Protein AF-A0A257JI99-F1 (afdb_monomer)

Secondary structure (DSSP, 8-state):
-HHHHHHHHHHGGG--HHHHHHHHHHHHHHHHHHHHHHHHHHT-SS-TT--HHHHHHHHHHHHHH-S--HHHHHHHHHHHHHHHHH--THHHHHHHHH-PPTT----HHHHHHHHHHHHHHHHHHHHHHHHHHHHHHHT--

Mean predicted aligned error: 3.42 Å

pLDDT: mean 94.64, std 7.92, range [45.94, 98.62]

Nearest PDB structures (foldseek):
  4jq6-assembly1_B-2  TM=1.974E-01  e=7.358E+00  uncultured bacterium

Foldseek 3Di:
DVVLLVVLVVCVVVDDLVRLVVVLVVLLVVQLVVQLVVCQVVVHLGDPVDCSLLSSLLSLLDSVQPPDDPVSSVLLVVQLCCCCVVVPDPLVVLLVVQDDDVPRHRDSSSSNSNNRSSNVSSVVSVVVVVVVVVVVVVPPD

Sequence (141 aa):
TLWGWAAFVIARPFLDDLAWAWLIAASVLVGWWACTRTAQHMGTADPGAIVWDEVIAIWLVLWLVMPASLWGQLVAFGLFRFFDAAKPGPVGWADRLFKLRPGEAIGWRQGFGILFDDVVAALCTLGVIALWHRLSTWWSP

Solvent-accessible surface area (backbone atoms only — not comparable to full-atom values): 7544 Å² total; per-residue (Å²): 78,71,67,30,51,53,50,43,66,69,46,49,88,81,47,56,74,69,55,47,53,50,50,49,57,52,44,53,57,52,31,34,53,50,47,24,53,49,19,50,76,69,76,35,87,75,46,89,90,59,55,53,33,42,26,51,19,46,40,56,41,50,65,72,57,51,91,60,55,72,67,54,50,52,49,52,51,51,44,27,51,47,31,55,74,68,27,59,70,70,20,39,50,39,47,60,72,33,56,77,54,95,90,56,75,82,41,65,67,34,15,43,25,60,38,48,19,30,42,41,11,24,50,52,34,50,49,53,51,52,49,51,53,54,54,52,62,72,69,58,130

Radius of gyration: 16.12 Å; Cα contacts (8 Å, |Δi|>4): 148; chains: 1; bounding box: 51×20×46 Å

Structure (mmCIF, N/CA/C/O backbone):
data_AF-A0A257JI99-F1
#
_entry.id   AF-A0A257JI99-F1
#
loop_
_atom_site.group_PDB
_atom_site.id
_atom_site.type_symbol
_atom_site.label_atom_id
_atom_site.label_alt_id
_atom_site.label_comp_id
_atom_site.label_asym_id
_atom_site.label_entity_id
_atom_site.label_seq_id
_atom_site.pdbx_PDB_ins_code
_atom_site.Cartn_x
_atom_site.Cartn_y
_atom_site.Cartn_z
_atom_site.occupancy
_atom_site.B_iso_or_equiv
_atom_site.auth_seq_id
_atom_site.auth_comp_id
_atom_site.auth_asym_id
_atom_site.auth_atom_id
_atom_site.pdbx_PDB_model_num
ATOM 1 N N . THR A 1 1 ? -2.281 -8.530 -0.452 1.00 91.56 1 THR A N 1
ATOM 2 C CA . THR A 1 1 ? -1.225 -8.015 -1.356 1.00 91.56 1 THR A CA 1
ATOM 3 C C . THR A 1 1 ? -0.998 -8.856 -2.620 1.00 91.56 1 THR A C 1
ATOM 5 O O . THR A 1 1 ? -1.083 -8.291 -3.703 1.00 91.56 1 THR A O 1
ATOM 8 N N . LEU A 1 2 ? -0.701 -10.173 -2.563 1.00 96.62 2 LEU A N 1
ATOM 9 C CA . LEU A 1 2 ? -0.320 -10.972 -3.761 1.00 96.62 2 LEU A CA 1
ATOM 10 C C . LEU A 1 2 ? -1.349 -10.912 -4.904 1.00 96.62 2 LEU A C 1
ATOM 12 O O . LEU A 1 2 ? -0.985 -10.691 -6.057 1.00 96.62 2 LEU A O 1
ATOM 16 N N . TRP A 1 3 ? -2.635 -11.042 -4.572 1.00 96.06 3 TRP A N 1
ATOM 17 C CA . TRP A 1 3 ? -3.724 -10.877 -5.537 1.00 96.06 3 TRP A CA 1
ATOM 18 C C . TRP A 1 3 ? -3.761 -9.479 -6.163 1.00 96.06 3 TRP A C 1
ATOM 20 O O . TRP A 1 3 ? -4.010 -9.366 -7.358 1.00 96.06 3 TRP A O 1
ATOM 30 N N . GLY A 1 4 ? -3.455 -8.429 -5.394 1.00 97.56 4 GLY A N 1
ATOM 31 C CA . GLY A 1 4 ? -3.353 -7.058 -5.898 1.00 97.56 4 GLY A CA 1
ATOM 32 C C . GLY A 1 4 ? -2.237 -6.905 -6.933 1.00 97.56 4 GLY A C 1
ATOM 33 O O . GLY A 1 4 ? -2.478 -6.352 -8.003 1.00 97.56 4 GLY A O 1
ATOM 34 N N . TRP A 1 5 ? -1.055 -7.477 -6.670 1.00 98.38 5 TRP A N 1
ATOM 35 C CA . TRP A 1 5 ? 0.045 -7.519 -7.644 1.00 98.38 5 TRP A CA 1
ATOM 36 C C . TRP A 1 5 ? -0.362 -8.242 -8.936 1.00 98.38 5 TRP A C 1
ATOM 38 O O . TRP A 1 5 ? -0.203 -7.691 -10.025 1.00 98.38 5 TRP A O 1
ATOM 48 N N . ALA A 1 6 ? -0.947 -9.440 -8.824 1.00 98.19 6 ALA A N 1
ATOM 49 C CA . ALA A 1 6 ? -1.374 -10.216 -9.988 1.00 98.19 6 ALA A CA 1
ATOM 50 C C . ALA A 1 6 ? -2.446 -9.476 -10.807 1.00 98.19 6 ALA A C 1
ATOM 52 O O . ALA A 1 6 ? -2.331 -9.375 -12.028 1.00 98.19 6 ALA A O 1
ATOM 53 N N . ALA A 1 7 ? -3.450 -8.903 -10.135 1.00 98.00 7 ALA A N 1
ATOM 54 C CA . ALA A 1 7 ? -4.499 -8.111 -10.770 1.00 98.00 7 ALA A CA 1
ATOM 55 C C . ALA A 1 7 ? -3.928 -6.892 -11.507 1.00 98.00 7 ALA A C 1
ATOM 57 O O . ALA A 1 7 ? -4.333 -6.626 -12.636 1.00 98.00 7 ALA A O 1
ATOM 58 N N . PHE A 1 8 ? -2.950 -6.196 -10.916 1.00 98.25 8 PHE A N 1
ATOM 59 C CA . PHE A 1 8 ? -2.283 -5.069 -11.565 1.00 98.25 8 PHE A CA 1
ATOM 60 C C . PHE A 1 8 ? -1.570 -5.494 -12.850 1.00 98.25 8 PHE A C 1
ATOM 62 O O . PHE A 1 8 ? -1.783 -4.893 -13.900 1.00 98.25 8 PHE A O 1
ATOM 69 N N . VAL A 1 9 ? -0.753 -6.551 -12.788 1.00 97.69 9 VAL A N 1
ATOM 70 C CA . VAL A 1 9 ? 0.005 -7.048 -13.949 1.00 97.69 9 VAL A CA 1
ATOM 71 C C . VAL A 1 9 ? -0.930 -7.460 -15.087 1.00 97.69 9 VAL A C 1
ATOM 73 O O . VAL A 1 9 ? -0.652 -7.145 -16.243 1.00 97.69 9 VAL A O 1
ATOM 76 N N . ILE A 1 10 ? -2.048 -8.114 -14.760 1.00 97.94 10 ILE A N 1
ATOM 77 C CA . ILE A 1 10 ? -3.064 -8.521 -15.736 1.00 97.94 10 ILE A CA 1
ATOM 78 C C . ILE A 1 10 ? -3.781 -7.302 -16.329 1.00 97.94 10 ILE A C 1
ATOM 80 O O . ILE A 1 10 ? -3.976 -7.252 -17.538 1.00 97.94 10 ILE A O 1
ATOM 84 N N . ALA A 1 11 ? -4.168 -6.321 -15.510 1.00 97.69 11 ALA A N 1
ATOM 85 C CA . ALA A 1 11 ? -4.949 -5.165 -15.952 1.00 97.69 11 ALA A CA 1
ATOM 86 C C . ALA A 1 11 ? -4.117 -4.102 -16.690 1.00 97.69 11 ALA A C 1
ATOM 88 O O . ALA A 1 11 ? -4.646 -3.399 -17.550 1.00 97.69 11 ALA A O 1
ATOM 89 N N . ARG A 1 12 ? -2.815 -3.983 -16.386 1.00 96.56 12 ARG A N 1
ATOM 90 C CA . ARG A 1 12 ? -1.931 -2.920 -16.894 1.00 96.56 12 ARG A CA 1
ATOM 91 C C . ARG A 1 12 ? -1.970 -2.722 -18.413 1.00 96.56 12 ARG A C 1
ATOM 93 O O . ARG A 1 12 ? -2.054 -1.569 -18.815 1.00 96.56 12 ARG A O 1
ATOM 100 N N . PRO A 1 13 ? -1.906 -3.761 -19.268 1.00 96.62 13 PRO A N 1
ATOM 101 C CA . PRO A 1 13 ? -1.935 -3.562 -20.718 1.00 96.62 13 PRO A CA 1
ATOM 102 C C . PRO A 1 13 ? -3.282 -3.052 -21.261 1.00 96.62 13 PRO A C 1
ATOM 104 O O . PRO A 1 13 ? -3.337 -2.658 -22.422 1.00 96.62 13 PRO A O 1
ATOM 107 N N . PHE A 1 14 ? -4.352 -3.060 -20.459 1.00 97.75 14 PHE A N 1
ATOM 108 C CA . PHE A 1 14 ? -5.700 -2.660 -20.879 1.00 97.75 14 PHE A CA 1
ATOM 109 C C . PHE A 1 14 ? -6.098 -1.246 -20.437 1.00 97.75 14 PHE A C 1
ATOM 111 O O . PHE A 1 14 ? -7.129 -0.747 -20.882 1.00 97.75 14 PHE A O 1
ATOM 118 N N . LEU A 1 15 ? -5.322 -0.616 -19.555 1.00 97.12 15 LEU A N 1
ATOM 119 C CA . LEU A 1 15 ? -5.629 0.685 -18.965 1.00 97.12 15 LEU A CA 1
ATOM 120 C C . LEU A 1 15 ? -4.479 1.655 -19.231 1.00 97.12 15 LEU A C 1
ATOM 122 O O . LEU A 1 15 ? -3.316 1.318 -19.008 1.00 97.12 15 LEU A O 1
ATOM 126 N N . ASP A 1 16 ? -4.814 2.861 -19.678 1.00 97.00 16 ASP A N 1
ATOM 127 C CA . ASP A 1 16 ? -3.858 3.962 -19.748 1.00 97.00 16 ASP A CA 1
ATOM 128 C C . ASP A 1 16 ? -3.636 4.597 -18.364 1.00 97.00 16 ASP A C 1
ATOM 130 O O . ASP A 1 16 ? -4.277 4.241 -17.369 1.00 97.00 16 ASP A O 1
ATOM 134 N N . ASP A 1 17 ? -2.699 5.542 -18.286 1.00 96.69 17 ASP A N 1
ATOM 135 C CA . ASP A 1 17 ? -2.330 6.175 -17.018 1.00 96.69 17 ASP A CA 1
ATOM 136 C C . ASP A 1 17 ? -3.493 6.947 -16.381 1.00 96.69 17 ASP A C 1
ATOM 138 O O . ASP A 1 17 ? -3.627 6.964 -15.156 1.00 96.69 17 ASP A O 1
ATOM 142 N N . LEU A 1 18 ? -4.361 7.561 -17.192 1.00 97.94 18 LEU A N 1
ATOM 143 C CA . LEU A 1 18 ? -5.521 8.294 -16.690 1.00 97.94 18 LEU A CA 1
ATOM 144 C C . LEU A 1 18 ? -6.561 7.337 -16.095 1.00 97.94 18 LEU A C 1
ATOM 146 O O . LEU A 1 18 ? -7.107 7.607 -15.024 1.00 97.94 18 LEU A O 1
ATOM 150 N N . ALA A 1 19 ? -6.817 6.210 -16.758 1.00 98.19 19 ALA A N 1
ATOM 151 C CA . ALA A 1 19 ? -7.705 5.174 -16.257 1.00 98.19 19 ALA A CA 1
ATOM 152 C C . ALA A 1 19 ? -7.161 4.541 -14.970 1.00 98.19 19 ALA A C 1
ATOM 154 O O . ALA A 1 19 ? -7.933 4.329 -14.035 1.00 98.19 19 ALA A O 1
ATOM 155 N N . TRP A 1 20 ? -5.848 4.308 -14.869 1.00 98.06 20 TRP A N 1
ATOM 156 C CA . TRP A 1 20 ? -5.208 3.866 -13.625 1.00 98.06 20 TRP A CA 1
ATOM 157 C C . TRP A 1 20 ? -5.364 4.876 -12.490 1.00 98.06 20 TRP A C 1
ATOM 159 O O . TRP A 1 20 ? -5.739 4.489 -11.381 1.00 98.06 20 TRP A O 1
ATOM 169 N N . ALA A 1 21 ? -5.140 6.164 -12.760 1.00 98.00 21 ALA A N 1
ATOM 170 C CA . ALA A 1 21 ? -5.314 7.221 -11.767 1.00 98.00 21 ALA A CA 1
ATOM 171 C C . ALA A 1 21 ? -6.757 7.259 -11.235 1.00 98.00 21 ALA A C 1
ATOM 173 O O . ALA A 1 21 ? -6.971 7.280 -10.020 1.00 98.00 21 ALA A O 1
ATOM 174 N N . TRP A 1 22 ? -7.750 7.195 -12.129 1.00 98.38 22 TRP A N 1
ATOM 175 C CA . TRP A 1 22 ? -9.161 7.131 -11.741 1.00 98.38 22 TRP A CA 1
ATOM 176 C C . TRP A 1 22 ? -9.509 5.854 -10.988 1.00 98.38 22 TRP A C 1
ATOM 178 O O . TRP A 1 22 ? -10.219 5.921 -9.985 1.00 98.38 22 TRP A O 1
ATOM 188 N N . LEU A 1 23 ? -9.001 4.706 -11.435 1.00 98.25 23 LEU A N 1
ATOM 189 C CA . LEU A 1 23 ? -9.231 3.423 -10.783 1.00 98.25 23 LEU A CA 1
ATOM 190 C C . LEU A 1 23 ? -8.699 3.433 -9.349 1.00 98.25 23 LEU A C 1
ATOM 192 O O . LEU A 1 23 ? -9.426 3.047 -8.435 1.00 98.25 23 LEU A O 1
ATOM 196 N N . ILE A 1 24 ? -7.471 3.908 -9.130 1.00 97.94 24 ILE A N 1
ATOM 197 C CA . ILE A 1 24 ? -6.871 4.010 -7.793 1.00 97.94 24 ILE A CA 1
ATOM 198 C C . ILE A 1 24 ? -7.658 5.009 -6.935 1.00 97.94 24 ILE A C 1
ATOM 200 O O . ILE A 1 24 ? -8.048 4.670 -5.818 1.00 97.94 24 ILE A O 1
ATOM 204 N N . ALA A 1 25 ? -7.964 6.203 -7.455 1.00 97.81 25 ALA A N 1
ATOM 205 C CA . ALA A 1 25 ? -8.715 7.222 -6.719 1.00 97.81 25 ALA A CA 1
ATOM 206 C C . ALA A 1 25 ? -10.115 6.733 -6.302 1.00 97.81 25 ALA A C 1
ATOM 208 O O . ALA A 1 25 ? -10.514 6.888 -5.147 1.00 97.81 25 ALA A O 1
ATOM 209 N N . ALA A 1 26 ? -10.846 6.085 -7.213 1.00 98.19 26 ALA A N 1
ATOM 210 C CA . ALA A 1 26 ? -12.138 5.478 -6.908 1.00 98.19 26 ALA A CA 1
ATOM 211 C C . ALA A 1 26 ? -11.996 4.319 -5.909 1.00 98.19 26 ALA A C 1
ATOM 213 O O . ALA A 1 26 ? -12.802 4.197 -4.984 1.00 98.19 26 ALA A O 1
ATOM 214 N N . SER A 1 27 ? -10.946 3.504 -6.048 1.00 97.56 27 SER A N 1
ATOM 215 C CA . SER A 1 27 ? -10.677 2.385 -5.143 1.00 97.56 27 SER A CA 1
ATOM 216 C C . SER A 1 27 ? -10.401 2.850 -3.718 1.00 97.56 27 SER A C 1
ATOM 218 O O . SER A 1 27 ? -10.838 2.163 -2.804 1.00 97.56 27 SER A O 1
ATOM 220 N N . VAL A 1 28 ? -9.775 4.013 -3.502 1.00 97.62 28 VAL A N 1
ATOM 221 C CA . VAL A 1 28 ? -9.613 4.611 -2.160 1.00 97.62 28 VAL A CA 1
ATOM 222 C C . VAL A 1 28 ? -10.967 4.906 -1.514 1.00 97.62 28 VAL A C 1
ATOM 224 O O . VAL A 1 28 ? -11.177 4.562 -0.354 1.00 97.62 28 VAL A O 1
ATOM 227 N N . LEU A 1 29 ? -11.913 5.491 -2.255 1.00 97.50 29 LEU A N 1
ATOM 228 C CA . LEU A 1 29 ? -13.249 5.796 -1.726 1.00 97.50 29 LEU A CA 1
ATOM 229 C C . LEU A 1 29 ? -14.030 4.520 -1.389 1.00 97.50 29 LEU A C 1
ATOM 231 O O . LEU A 1 29 ? -14.611 4.407 -0.307 1.00 97.50 29 LEU A O 1
ATOM 235 N N . VAL A 1 30 ? -14.010 3.543 -2.301 1.00 97.69 30 VAL A N 1
ATOM 236 C CA . VAL A 1 30 ? -14.652 2.234 -2.101 1.00 97.69 30 VAL A CA 1
ATOM 237 C C . VAL A 1 30 ? -14.003 1.485 -0.944 1.00 97.69 30 VAL A C 1
ATOM 239 O O . VAL A 1 30 ? -14.704 0.929 -0.104 1.00 97.69 30 VAL A O 1
ATOM 242 N N . GLY A 1 31 ? -12.676 1.513 -0.868 1.00 96.69 31 GLY A N 1
ATOM 243 C CA . GLY A 1 31 ? -11.895 0.888 0.186 1.00 96.69 31 GLY A CA 1
ATOM 244 C C . GLY A 1 31 ? -12.200 1.467 1.546 1.00 96.69 31 GLY A C 1
ATOM 245 O O . GLY A 1 31 ? -12.481 0.726 2.480 1.00 96.69 31 GLY A O 1
ATOM 246 N N . TRP A 1 32 ? -12.241 2.793 1.649 1.00 97.69 32 TRP A N 1
ATOM 247 C CA . TRP A 1 32 ? -12.558 3.457 2.902 1.00 97.69 32 TRP A CA 1
ATOM 248 C C . TRP A 1 32 ? -13.938 3.045 3.418 1.00 97.69 32 TRP A C 1
ATOM 250 O O . TRP A 1 32 ? -14.089 2.677 4.588 1.00 97.69 32 TRP A O 1
ATOM 260 N N . TRP A 1 33 ? -14.939 3.030 2.537 1.00 97.94 33 TRP A N 1
ATOM 261 C CA . TRP A 1 33 ? -16.264 2.517 2.866 1.00 97.94 33 TRP A CA 1
ATOM 262 C C . TRP A 1 33 ? -16.224 1.036 3.276 1.00 97.94 33 TRP A C 1
ATOM 264 O O . TRP A 1 33 ? -16.727 0.685 4.346 1.00 97.94 33 TRP A O 1
ATOM 274 N N . ALA A 1 34 ? -15.603 0.174 2.471 1.00 96.81 34 ALA A N 1
ATOM 275 C CA . ALA A 1 34 ? -15.591 -1.269 2.684 1.00 96.81 34 ALA A CA 1
ATOM 276 C C . ALA A 1 34 ? -14.858 -1.658 3.978 1.00 96.81 34 ALA A C 1
ATOM 278 O O . ALA A 1 34 ? -15.400 -2.433 4.772 1.00 96.81 34 ALA A O 1
ATOM 279 N N . CYS A 1 35 ? -13.683 -1.079 4.243 1.00 96.31 35 CYS A N 1
ATOM 280 C CA . CYS A 1 35 ? -12.918 -1.296 5.472 1.00 96.31 35 CYS A CA 1
ATOM 281 C C . CYS A 1 35 ? -13.699 -0.807 6.694 1.00 96.31 35 CYS A C 1
ATOM 283 O O . CYS A 1 35 ? -13.828 -1.547 7.668 1.00 96.31 35 CYS A O 1
ATOM 285 N N . THR A 1 36 ? -14.334 0.372 6.619 1.00 96.75 36 THR A N 1
ATOM 286 C CA . THR A 1 36 ? -15.175 0.886 7.718 1.00 96.75 36 THR A CA 1
ATOM 287 C C . THR A 1 36 ? -16.325 -0.070 8.040 1.00 96.75 36 THR A C 1
ATOM 289 O O . THR A 1 36 ? -16.542 -0.416 9.201 1.00 96.75 36 THR A O 1
ATOM 292 N N . ARG A 1 37 ? -17.076 -0.516 7.025 1.00 97.62 37 ARG A N 1
ATOM 293 C CA . ARG A 1 37 ? -18.245 -1.390 7.225 1.00 97.62 37 ARG A CA 1
ATOM 294 C C . ARG A 1 37 ? -17.843 -2.780 7.703 1.00 97.62 37 ARG A C 1
ATOM 296 O O . ARG A 1 37 ? -18.504 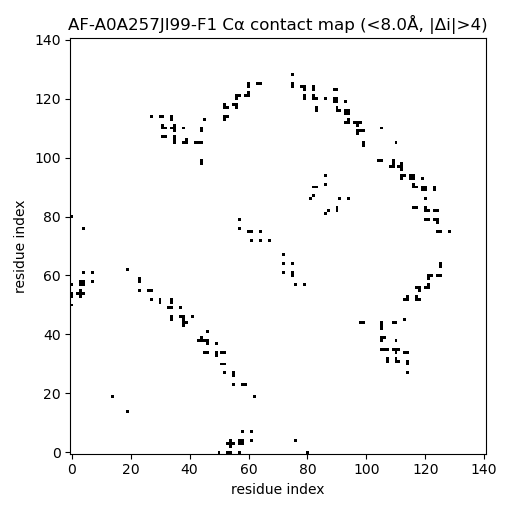-3.327 8.582 1.00 97.62 37 ARG A O 1
ATOM 303 N N . THR A 1 38 ? -16.749 -3.321 7.178 1.00 96.69 38 THR A N 1
ATOM 304 C CA . THR A 1 38 ? -16.220 -4.620 7.608 1.00 96.69 38 THR A CA 1
ATOM 305 C C . THR A 1 38 ? -15.755 -4.561 9.061 1.00 96.69 38 THR A C 1
ATOM 307 O O . THR A 1 38 ? -16.169 -5.399 9.859 1.00 96.69 38 THR A O 1
ATOM 310 N N . ALA A 1 39 ? -15.003 -3.524 9.444 1.00 95.81 39 ALA A N 1
ATOM 311 C CA . ALA A 1 39 ? -14.578 -3.299 10.826 1.00 95.81 39 ALA A CA 1
ATOM 312 C C . ALA A 1 39 ? -15.778 -3.185 11.783 1.00 95.81 39 ALA A C 1
ATOM 314 O O . ALA A 1 39 ? -15.813 -3.841 12.823 1.00 95.81 39 ALA A O 1
ATOM 315 N N . GLN A 1 40 ? -16.813 -2.430 11.397 1.00 96.25 40 GLN A N 1
ATOM 316 C CA . GLN A 1 40 ? -18.053 -2.307 12.173 1.00 96.25 40 GLN A CA 1
ATOM 317 C C . GLN A 1 40 ? -18.783 -3.642 12.352 1.00 96.25 40 GLN A C 1
ATOM 319 O O . GLN A 1 40 ? -19.205 -3.959 13.460 1.00 96.25 40 GLN A O 1
ATOM 324 N N . HIS A 1 41 ? -18.939 -4.424 11.281 1.00 96.50 41 HIS A N 1
ATOM 325 C CA . HIS A 1 41 ? -19.649 -5.705 11.339 1.00 96.50 41 HIS A CA 1
ATOM 326 C C . HIS A 1 41 ? -18.875 -6.779 12.107 1.00 96.50 41 HIS A C 1
ATOM 328 O O . HIS A 1 41 ? -19.485 -7.621 12.760 1.00 96.50 41 HIS A O 1
ATOM 334 N N . MET A 1 42 ? -17.545 -6.756 12.033 1.00 95.38 42 MET A N 1
ATOM 335 C CA . MET A 1 42 ? -16.690 -7.726 12.716 1.00 95.38 42 MET A CA 1
ATOM 336 C C . MET A 1 42 ? -16.335 -7.315 14.149 1.00 95.38 42 MET A C 1
ATOM 338 O O . MET A 1 42 ? -15.765 -8.119 14.882 1.00 95.38 42 MET A O 1
ATOM 342 N N . GLY A 1 43 ? -16.638 -6.078 14.556 1.00 93.12 43 GLY A N 1
ATOM 343 C CA . GLY A 1 43 ? -16.302 -5.569 15.887 1.00 93.12 43 GLY A CA 1
ATOM 344 C C . GLY A 1 43 ? -14.795 -5.501 16.156 1.00 93.12 43 GLY A C 1
ATOM 345 O O . GLY A 1 43 ? -14.383 -5.477 17.313 1.00 93.12 43 GLY A O 1
ATOM 346 N N . THR A 1 44 ? -13.973 -5.479 15.105 1.00 91.75 44 THR A N 1
ATOM 347 C CA . THR A 1 44 ? -12.513 -5.377 15.191 1.00 91.75 44 THR A CA 1
ATOM 348 C C . THR A 1 44 ? -12.034 -4.154 14.425 1.00 91.75 44 THR A C 1
ATOM 350 O O . THR A 1 44 ? -12.548 -3.841 13.353 1.00 91.75 44 THR A O 1
ATOM 353 N N . ALA A 1 45 ? -11.066 -3.441 14.997 1.00 86.75 45 ALA A N 1
ATOM 354 C CA . ALA A 1 45 ? -10.604 -2.156 14.484 1.00 86.75 45 ALA A CA 1
ATOM 355 C C . ALA A 1 45 ? -9.852 -2.260 13.149 1.00 86.75 45 ALA A C 1
ATOM 357 O O . ALA A 1 45 ? -9.775 -1.256 12.449 1.00 86.75 45 ALA A O 1
ATOM 358 N N . ASP A 1 46 ? -9.309 -3.439 12.840 1.00 87.62 46 ASP A N 1
ATOM 359 C CA . ASP A 1 46 ? -8.555 -3.751 11.626 1.00 87.62 46 ASP A CA 1
ATOM 360 C C . ASP A 1 46 ? -8.728 -5.251 11.283 1.00 87.62 46 ASP A C 1
ATOM 362 O O . ASP A 1 46 ? -8.024 -6.117 11.819 1.00 87.62 4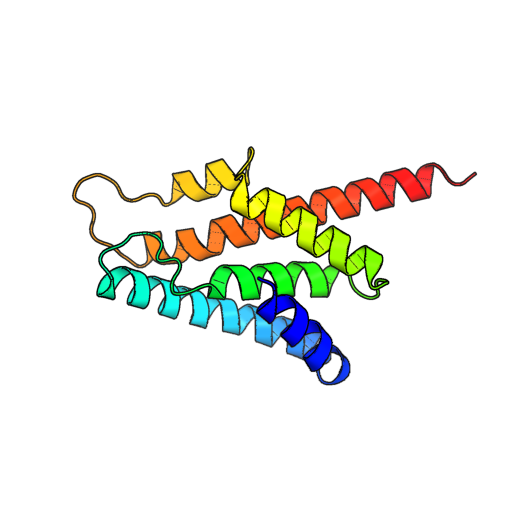6 ASP A O 1
ATOM 366 N N . PRO A 1 47 ? -9.789 -5.614 10.539 1.00 90.38 47 PRO A N 1
ATOM 367 C CA . PRO A 1 47 ? -10.077 -7.002 10.201 1.00 90.38 47 PRO A CA 1
ATOM 368 C C . PRO A 1 47 ? -9.222 -7.501 9.035 1.00 90.38 47 PRO A C 1
ATOM 370 O O . PRO A 1 47 ? -9.483 -7.146 7.893 1.00 90.38 47 PRO A O 1
ATOM 373 N N . GLY A 1 48 ? -8.373 -8.505 9.268 1.00 89.75 48 GLY A N 1
ATOM 374 C CA . GLY A 1 48 ? -7.633 -9.185 8.188 1.00 89.75 48 GLY A CA 1
ATOM 375 C C . GLY A 1 48 ? -8.490 -9.955 7.161 1.00 89.75 48 GLY A C 1
ATOM 376 O O . GLY A 1 48 ? -7.950 -10.606 6.272 1.00 89.75 48 GLY A O 1
ATOM 377 N N . ALA A 1 49 ? -9.825 -9.927 7.278 1.00 92.19 49 ALA A N 1
ATOM 378 C CA . ALA A 1 49 ? -10.748 -10.478 6.281 1.00 92.19 49 ALA A CA 1
ATOM 379 C C . ALA A 1 49 ? -10.962 -9.540 5.076 1.00 92.19 49 ALA A C 1
ATOM 381 O O . ALA A 1 49 ? -11.457 -9.985 4.039 1.00 92.19 49 ALA A O 1
ATOM 382 N N . ILE A 1 50 ? -10.603 -8.260 5.203 1.00 92.44 50 ILE A N 1
ATOM 383 C CA . ILE A 1 50 ? -10.577 -7.287 4.112 1.00 92.44 50 ILE A CA 1
ATOM 384 C C . ILE A 1 50 ? -9.141 -6.795 3.946 1.00 92.44 50 ILE A C 1
ATOM 386 O O . ILE A 1 50 ? -8.496 -6.451 4.920 1.00 92.44 50 ILE A O 1
ATOM 390 N N . VAL A 1 51 ? -8.647 -6.813 2.711 1.00 95.56 51 VAL A N 1
ATOM 391 C CA . VAL A 1 51 ? -7.254 -6.461 2.362 1.00 95.56 51 VAL A CA 1
ATOM 392 C C . VAL A 1 51 ? -7.224 -5.466 1.201 1.00 95.56 51 VAL A C 1
ATOM 394 O O . VAL A 1 51 ? -6.417 -5.562 0.275 1.00 95.56 51 VAL A O 1
ATOM 397 N N . TRP A 1 52 ? -8.237 -4.602 1.144 1.00 96.88 52 TRP A N 1
ATOM 398 C CA . TRP A 1 52 ? -8.444 -3.694 0.019 1.00 96.88 52 TRP A CA 1
ATOM 399 C C . TRP A 1 52 ? -7.484 -2.496 0.056 1.00 96.88 52 TRP A C 1
ATOM 401 O O . TRP A 1 52 ? -6.994 -2.068 -0.986 1.00 96.88 52 TRP A O 1
ATOM 411 N N . ASP A 1 53 ? -7.182 -2.007 1.253 1.00 96.06 53 ASP A N 1
ATOM 412 C CA . ASP A 1 53 ? -6.027 -1.167 1.587 1.00 96.06 53 ASP A CA 1
ATOM 413 C C . ASP A 1 53 ? -4.722 -1.691 0.966 1.00 96.06 53 ASP A C 1
ATOM 415 O O . ASP A 1 53 ? -4.118 -0.980 0.153 1.00 96.06 53 ASP A O 1
ATOM 419 N N . GLU A 1 54 ? -4.378 -2.965 1.192 1.00 97.81 54 GLU A N 1
ATOM 420 C CA . GLU A 1 54 ? -3.149 -3.561 0.652 1.00 97.81 54 GLU A CA 1
ATOM 421 C C . GLU A 1 54 ? -3.157 -3.594 -0.885 1.00 97.81 54 GLU A C 1
ATOM 423 O O . GLU A 1 54 ? -2.112 -3.489 -1.537 1.00 97.81 54 GLU A O 1
ATOM 428 N N . VAL A 1 55 ? -4.336 -3.789 -1.492 1.00 98.19 55 VAL A N 1
ATOM 429 C CA . VAL A 1 55 ? -4.518 -3.815 -2.953 1.00 98.19 55 VAL A CA 1
ATOM 430 C C . VAL A 1 55 ? -4.309 -2.426 -3.553 1.00 98.19 55 VAL A C 1
ATOM 432 O O . VAL A 1 55 ? -3.560 -2.296 -4.522 1.00 98.19 55 VAL A O 1
ATOM 435 N N . ILE A 1 56 ? -4.914 -1.386 -2.975 1.00 98.12 56 ILE A N 1
ATOM 436 C CA . ILE A 1 56 ? -4.721 -0.001 -3.427 1.00 98.12 56 ILE A CA 1
ATOM 437 C C . ILE A 1 56 ? -3.247 0.388 -3.294 1.00 98.12 56 ILE A C 1
ATOM 439 O O . ILE A 1 56 ? -2.667 0.956 -4.223 1.00 98.12 56 ILE A O 1
ATOM 443 N N . ALA A 1 57 ? -2.637 0.080 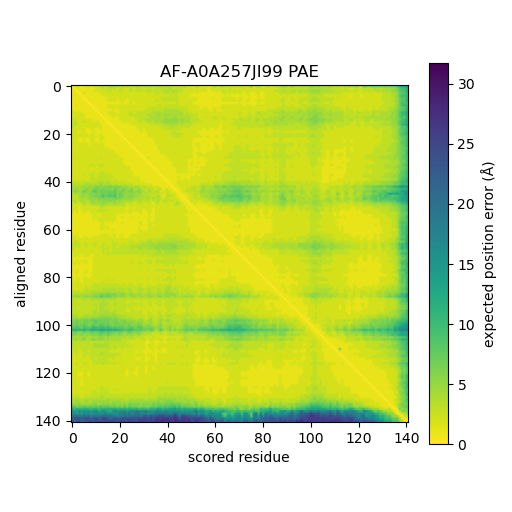-2.149 1.00 98.31 57 ALA A N 1
ATOM 444 C CA . ALA A 1 57 ? -1.266 0.455 -1.851 1.00 98.31 57 ALA A CA 1
ATOM 445 C C . ALA A 1 57 ? -0.274 -0.210 -2.816 1.00 98.31 57 ALA A C 1
ATOM 447 O O . ALA A 1 57 ? 0.565 0.479 -3.405 1.00 98.31 57 ALA A O 1
ATOM 448 N N . ILE A 1 58 ? -0.406 -1.518 -3.078 1.00 98.56 58 ILE A N 1
ATOM 449 C CA . ILE A 1 58 ? 0.470 -2.188 -4.050 1.00 98.56 58 ILE A CA 1
ATOM 450 C C . ILE A 1 58 ? 0.214 -1.718 -5.489 1.00 98.56 58 ILE A C 1
ATOM 452 O O . ILE A 1 58 ? 1.165 -1.622 -6.265 1.00 98.56 58 ILE A O 1
ATOM 456 N N . TRP A 1 59 ? -1.025 -1.371 -5.857 1.00 98.62 59 TRP A N 1
ATOM 457 C CA . TRP A 1 59 ? -1.313 -0.759 -7.161 1.00 98.62 59 TRP A CA 1
ATOM 458 C C . TRP A 1 59 ? -0.616 0.587 -7.318 1.00 98.62 59 TRP A C 1
ATOM 460 O O . TRP A 1 59 ? -0.003 0.824 -8.354 1.00 98.62 59 TRP A O 1
ATOM 470 N N . LEU A 1 60 ? -0.638 1.433 -6.285 1.00 98.56 60 LEU A N 1
ATOM 471 C CA . LEU A 1 60 ? 0.070 2.712 -6.287 1.00 98.56 60 LEU A CA 1
ATOM 472 C C . LEU A 1 60 ? 1.586 2.522 -6.454 1.00 98.56 60 LEU A C 1
ATOM 474 O O . LEU A 1 60 ? 2.204 3.215 -7.264 1.00 98.56 60 LEU A O 1
ATOM 478 N N . VAL A 1 61 ? 2.182 1.561 -5.737 1.00 98.62 61 VAL A N 1
ATOM 479 C CA . VAL A 1 61 ? 3.613 1.236 -5.872 1.00 98.62 61 VAL A CA 1
ATOM 480 C C . VAL A 1 61 ? 3.937 0.789 -7.298 1.00 98.62 61 VAL A C 1
ATOM 482 O O . VAL A 1 61 ? 4.852 1.325 -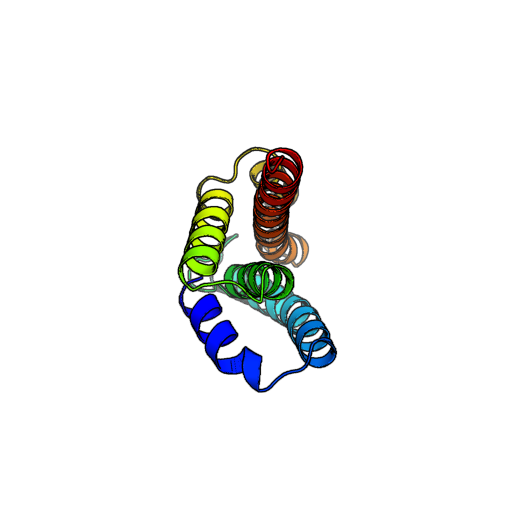7.920 1.00 98.62 61 VAL A O 1
ATOM 485 N N . LEU A 1 62 ? 3.194 -0.179 -7.838 1.00 98.50 62 LEU A N 1
ATOM 486 C CA . LEU A 1 62 ? 3.470 -0.732 -9.166 1.00 98.50 62 LEU A CA 1
ATOM 487 C C . LEU A 1 62 ? 3.192 0.274 -10.285 1.00 98.50 62 LEU A C 1
ATOM 489 O O . LEU A 1 62 ? 3.939 0.300 -11.261 1.00 98.50 62 LEU A O 1
ATOM 493 N N . TRP A 1 63 ? 2.173 1.123 -10.145 1.00 98.19 63 TRP A N 1
ATOM 494 C CA . TRP A 1 63 ? 1.866 2.168 -11.121 1.00 98.19 63 TRP A CA 1
ATOM 495 C C . TRP A 1 63 ? 3.041 3.129 -11.314 1.00 98.19 63 TRP A C 1
ATOM 497 O O . TRP A 1 63 ? 3.383 3.446 -12.449 1.00 98.19 63 TRP A O 1
ATOM 507 N N . LEU A 1 64 ? 3.721 3.503 -10.228 1.00 97.50 64 LEU A N 1
ATOM 508 C CA . LEU A 1 64 ? 4.853 4.435 -10.267 1.00 97.50 64 LEU A CA 1
ATOM 509 C C . LEU A 1 64 ? 6.210 3.769 -10.544 1.00 97.50 64 LEU A C 1
ATOM 511 O O . LEU A 1 64 ? 7.140 4.438 -10.989 1.00 97.50 64 LEU A O 1
ATOM 515 N N . VAL A 1 65 ? 6.350 2.470 -10.272 1.00 96.88 65 VAL A N 1
ATOM 516 C CA . VAL A 1 65 ? 7.602 1.721 -10.497 1.00 96.88 65 VAL A CA 1
ATOM 517 C C . VAL A 1 65 ? 7.702 1.171 -11.921 1.00 96.88 65 VAL A C 1
ATOM 519 O O . VAL A 1 65 ? 8.801 0.922 -12.415 1.00 96.88 65 VAL A O 1
ATOM 522 N N . MET A 1 66 ? 6.576 0.938 -12.593 1.00 95.25 66 MET A N 1
ATOM 523 C CA . MET A 1 66 ? 6.576 0.335 -13.922 1.00 95.25 66 MET A CA 1
ATOM 524 C C . MET A 1 66 ? 6.946 1.349 -15.023 1.00 95.25 66 MET A C 1
ATOM 526 O O . MET A 1 66 ? 6.541 2.504 -14.952 1.00 95.25 66 MET A O 1
ATOM 530 N N . PRO A 1 67 ? 7.635 0.923 -16.102 1.00 95.38 67 PRO A N 1
ATOM 531 C CA . PRO A 1 67 ? 8.007 -0.454 -16.427 1.00 95.38 67 PRO A CA 1
ATOM 532 C C . PRO A 1 67 ? 9.206 -0.969 -15.612 1.00 95.38 67 PRO A C 1
ATOM 534 O O . PRO A 1 67 ? 10.261 -0.350 -15.575 1.00 95.38 67 PRO A O 1
ATOM 537 N N . ALA A 1 68 ? 9.061 -2.161 -15.028 1.00 94.81 68 ALA A N 1
ATOM 538 C CA . ALA A 1 68 ? 10.114 -2.855 -14.294 1.00 94.81 68 ALA A CA 1
ATOM 539 C C . ALA A 1 68 ? 10.147 -4.346 -14.659 1.00 94.81 68 ALA A C 1
ATOM 541 O O . ALA A 1 68 ? 9.121 -4.943 -15.007 1.00 94.81 68 ALA A O 1
ATOM 542 N N . SER A 1 69 ? 11.329 -4.959 -14.551 1.00 96.62 69 SER A N 1
ATOM 543 C CA . SER A 1 69 ? 11.486 -6.412 -14.674 1.00 96.62 69 SER A CA 1
ATOM 544 C C . SER A 1 69 ? 10.708 -7.143 -13.574 1.00 96.62 69 SER A C 1
ATOM 546 O O . SER A 1 69 ? 10.371 -6.551 -12.547 1.00 96.62 69 SER A O 1
ATOM 548 N N . LEU A 1 70 ? 10.468 -8.449 -13.744 1.00 96.69 70 LEU A N 1
ATOM 549 C CA . LEU A 1 70 ? 9.837 -9.264 -12.699 1.00 96.69 70 LEU A CA 1
ATOM 550 C C . LEU A 1 70 ? 10.590 -9.146 -11.364 1.00 96.69 70 LEU A C 1
ATOM 552 O O . LEU A 1 70 ? 9.968 -8.990 -10.321 1.00 96.69 70 LEU A O 1
ATOM 556 N N . TRP A 1 71 ? 11.926 -9.123 -11.399 1.00 96.69 71 TRP A N 1
ATOM 557 C CA . TRP A 1 71 ? 12.744 -8.899 -10.207 1.00 96.69 71 TRP A CA 1
ATOM 558 C C . TRP A 1 71 ? 12.489 -7.538 -9.558 1.00 96.69 71 TRP A C 1
ATOM 560 O O . TRP A 1 71 ? 12.326 -7.477 -8.343 1.00 96.69 71 TRP A O 1
ATOM 570 N N . GLY A 1 72 ? 12.390 -6.461 -10.343 1.00 96.88 72 GLY A N 1
ATOM 571 C CA . GLY A 1 72 ? 12.050 -5.136 -9.816 1.00 96.88 72 GLY A CA 1
ATOM 572 C C . GLY A 1 72 ? 10.671 -5.108 -9.151 1.00 96.88 72 GLY A C 1
ATOM 573 O O . GLY A 1 72 ? 10.516 -4.549 -8.068 1.00 96.88 72 GLY A O 1
ATOM 574 N N . GLN A 1 73 ? 9.688 -5.788 -9.747 1.00 98.00 73 GLN A N 1
ATOM 575 C CA . GLN A 1 73 ? 8.349 -5.921 -9.167 1.00 98.00 73 GLN A CA 1
ATOM 576 C C . GLN A 1 73 ? 8.361 -6.724 -7.859 1.00 98.00 73 GLN A C 1
ATOM 578 O O . GLN A 1 73 ? 7.728 -6.312 -6.892 1.00 98.00 73 GLN A O 1
ATOM 583 N N . LEU A 1 74 ? 9.098 -7.840 -7.803 1.00 98.00 74 LEU A N 1
ATOM 584 C CA . LEU A 1 74 ? 9.226 -8.659 -6.593 1.00 98.00 74 LEU A CA 1
ATOM 585 C C . LEU A 1 74 ? 9.942 -7.911 -5.463 1.00 98.00 74 LEU A C 1
ATOM 587 O O . LEU A 1 74 ? 9.546 -8.036 -4.306 1.00 98.00 74 LEU A O 1
ATOM 591 N N . VAL A 1 75 ? 10.953 -7.101 -5.786 1.00 98.06 75 VAL A N 1
ATOM 592 C CA . VAL A 1 75 ? 11.614 -6.222 -4.809 1.00 98.06 75 VAL A CA 1
ATOM 593 C C . VAL A 1 75 ? 10.638 -5.170 -4.286 1.00 98.06 75 VAL A C 1
ATOM 595 O O . VAL A 1 75 ? 10.531 -5.006 -3.074 1.00 98.06 75 VAL A O 1
ATOM 598 N N . ALA A 1 76 ? 9.884 -4.500 -5.163 1.00 98.31 76 ALA A N 1
ATOM 599 C CA . ALA A 1 76 ? 8.879 -3.520 -4.750 1.00 98.31 76 ALA A CA 1
ATOM 600 C C . ALA A 1 76 ? 7.787 -4.153 -3.868 1.00 98.31 76 ALA A C 1
ATOM 602 O O . ALA A 1 76 ? 7.441 -3.606 -2.823 1.00 98.31 76 ALA A O 1
ATOM 603 N N . PHE A 1 77 ? 7.307 -5.343 -4.238 1.00 98.50 77 PHE A N 1
ATOM 604 C CA . PHE A 1 77 ? 6.367 -6.132 -3.443 1.00 98.50 77 PHE A CA 1
ATOM 605 C C . PHE A 1 77 ? 6.939 -6.502 -2.069 1.00 98.50 77 PHE A C 1
ATOM 607 O O . PHE A 1 77 ? 6.269 -6.331 -1.052 1.00 98.50 77 PHE A O 1
ATOM 614 N N . GLY A 1 78 ? 8.179 -6.996 -2.030 1.00 98.44 78 GLY A N 1
ATOM 615 C CA . GLY A 1 78 ? 8.855 -7.383 -0.794 1.00 98.44 78 GLY A CA 1
ATOM 616 C C . GLY A 1 78 ? 9.089 -6.198 0.142 1.00 98.44 78 GLY A C 1
ATOM 617 O O . GLY A 1 78 ? 8.839 -6.312 1.339 1.00 98.44 78 GLY A O 1
ATOM 618 N N . LEU A 1 79 ? 9.504 -5.050 -0.400 1.00 98.38 79 LEU A N 1
ATOM 619 C CA . LEU A 1 79 ? 9.663 -3.809 0.360 1.00 98.38 79 LEU A CA 1
ATOM 620 C C . LEU A 1 79 ? 8.328 -3.315 0.920 1.00 98.38 79 LEU A C 1
ATOM 622 O O . LEU A 1 79 ? 8.257 -3.014 2.109 1.00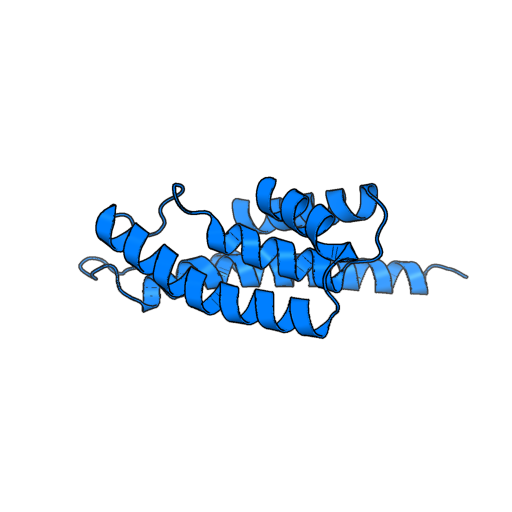 98.38 79 LEU A O 1
ATOM 626 N N . PHE A 1 80 ? 7.274 -3.294 0.102 1.00 98.50 80 PHE A N 1
ATOM 627 C CA . PHE A 1 80 ? 5.935 -2.924 0.561 1.00 98.50 80 PHE A CA 1
ATOM 628 C C . PHE A 1 80 ? 5.482 -3.810 1.720 1.00 98.50 80 PHE A C 1
ATOM 630 O O . PHE A 1 80 ? 5.164 -3.303 2.792 1.00 98.50 80 PHE A O 1
ATOM 637 N N . ARG A 1 81 ? 5.567 -5.135 1.551 1.00 98.00 81 ARG A N 1
ATOM 638 C CA . ARG A 1 81 ? 5.221 -6.100 2.601 1.00 98.00 81 ARG A CA 1
ATOM 639 C C . ARG A 1 81 ? 6.055 -5.938 3.864 1.00 98.00 81 ARG A C 1
ATOM 641 O O . ARG A 1 81 ? 5.539 -6.139 4.958 1.00 98.00 81 ARG A O 1
ATOM 648 N N . PHE A 1 82 ? 7.331 -5.588 3.730 1.00 98.12 82 PHE A N 1
ATOM 649 C CA . PHE A 1 82 ? 8.171 -5.285 4.880 1.00 98.12 82 PHE A CA 1
ATOM 650 C C . PHE A 1 82 ? 7.653 -4.057 5.643 1.00 98.12 82 PHE A C 1
ATOM 652 O O . PHE A 1 82 ? 7.503 -4.128 6.861 1.00 98.12 82 PHE A O 1
ATOM 659 N N . PHE A 1 83 ? 7.352 -2.955 4.950 1.00 98.19 83 PHE A N 1
ATOM 660 C CA . PHE A 1 83 ? 6.870 -1.727 5.586 1.00 98.19 83 PHE A CA 1
ATOM 661 C C . PHE A 1 83 ? 5.489 -1.883 6.223 1.00 98.19 83 PHE A C 1
ATOM 663 O O . PHE A 1 83 ? 5.318 -1.453 7.361 1.00 98.19 83 PHE A O 1
ATOM 670 N N . ASP A 1 84 ? 4.553 -2.519 5.526 1.00 96.81 84 ASP A N 1
ATOM 671 C CA . ASP A 1 84 ? 3.203 -2.810 6.018 1.00 96.81 84 ASP A CA 1
ATOM 672 C C . ASP A 1 84 ? 3.252 -3.767 7.234 1.00 96.81 84 ASP A C 1
ATOM 674 O O . ASP A 1 84 ? 2.743 -3.452 8.307 1.00 96.81 84 ASP A O 1
ATOM 678 N N . ALA A 1 85 ? 4.002 -4.876 7.164 1.00 95.38 85 ALA A N 1
ATOM 679 C CA . ALA A 1 85 ? 4.053 -5.830 8.278 1.00 95.38 85 ALA A CA 1
ATOM 680 C C . ALA A 1 85 ? 4.835 -5.329 9.505 1.00 95.38 85 ALA A C 1
ATOM 682 O O . ALA A 1 85 ? 4.420 -5.551 10.643 1.00 95.38 85 ALA A O 1
ATOM 683 N N . ALA A 1 86 ? 6.005 -4.714 9.299 1.00 96.31 86 ALA A N 1
ATOM 684 C CA . ALA A 1 86 ? 6.873 -4.298 10.402 1.00 96.31 86 ALA A CA 1
ATOM 685 C C . ALA A 1 86 ? 6.506 -2.914 10.964 1.00 96.31 86 ALA A C 1
ATOM 687 O O . ALA A 1 86 ? 6.945 -2.562 12.061 1.00 96.31 86 ALA A O 1
ATOM 688 N N . LYS A 1 87 ? 5.744 -2.116 10.205 1.00 94.56 87 LYS A N 1
ATOM 689 C CA . LYS A 1 87 ? 5.331 -0.739 10.512 1.00 94.56 87 LYS A CA 1
ATOM 690 C C . LYS A 1 87 ? 6.447 0.149 11.107 1.00 94.56 87 LYS A C 1
ATOM 692 O O . LYS A 1 87 ? 6.224 0.821 12.123 1.00 94.56 87 LYS A O 1
ATOM 697 N N . PRO A 1 88 ? 7.664 0.207 10.521 1.00 94.62 88 PRO A N 1
ATOM 698 C CA . PRO A 1 88 ? 8.743 1.014 11.079 1.00 94.62 88 PRO A CA 1
ATOM 699 C C . PRO A 1 88 ? 8.477 2.512 10.878 1.00 94.62 88 PRO A C 1
ATOM 701 O O . PRO A 1 88 ? 7.931 2.939 9.860 1.00 94.62 88 PRO A O 1
ATOM 704 N N . GLY A 1 89 ? 8.911 3.328 11.844 1.00 96.00 89 GLY A N 1
ATOM 705 C CA . GLY A 1 89 ? 8.967 4.788 11.712 1.00 96.00 89 GLY A CA 1
ATOM 706 C C . GLY A 1 89 ? 7.640 5.426 11.253 1.00 96.00 89 GLY A C 1
ATOM 707 O O . GLY A 1 89 ? 6.677 5.383 12.028 1.00 96.00 89 GLY A O 1
ATOM 708 N N . PRO A 1 90 ? 7.574 6.031 10.043 1.00 96.19 90 PRO A N 1
ATOM 709 C CA . PRO A 1 90 ? 6.377 6.712 9.538 1.00 96.19 90 PRO A CA 1
ATOM 710 C C . PRO A 1 90 ? 5.121 5.838 9.494 1.00 96.19 90 PRO A C 1
ATOM 712 O O . PRO A 1 90 ? 4.053 6.309 9.876 1.00 96.19 90 PRO A O 1
ATOM 715 N N . VAL A 1 91 ? 5.245 4.567 9.098 1.00 96.31 91 VAL A N 1
ATOM 716 C CA . VAL A 1 91 ? 4.099 3.644 9.008 1.00 96.31 91 VAL A CA 1
ATOM 717 C C . VAL A 1 91 ? 3.507 3.404 10.397 1.00 96.31 91 VAL A C 1
ATOM 719 O O . VAL A 1 91 ? 2.309 3.553 10.611 1.00 96.31 91 VAL A O 1
ATOM 722 N N . GLY A 1 92 ? 4.359 3.148 11.393 1.00 96.25 92 GLY A N 1
ATOM 723 C CA . GLY A 1 92 ? 3.912 2.981 12.775 1.00 96.25 92 GLY A CA 1
ATOM 724 C C . GLY A 1 92 ? 3.322 4.260 13.377 1.00 96.25 92 GLY A C 1
ATOM 725 O O . GLY A 1 92 ? 2.453 4.189 14.244 1.00 96.25 92 GLY A O 1
ATOM 726 N N . TRP A 1 93 ? 3.784 5.441 12.956 1.00 97.00 93 TRP A N 1
ATOM 727 C CA . TRP A 1 93 ? 3.144 6.704 13.337 1.00 97.00 93 TRP A CA 1
ATOM 728 C C . TRP A 1 93 ? 1.733 6.819 12.747 1.00 97.00 93 TRP A C 1
ATOM 730 O O . TRP A 1 93 ? 0.812 7.152 13.492 1.00 97.00 93 TRP A O 1
ATOM 740 N N . ALA A 1 94 ? 1.565 6.499 11.462 1.00 95.94 94 ALA A N 1
ATOM 741 C CA . ALA A 1 94 ? 0.277 6.520 10.774 1.00 95.94 94 ALA A CA 1
ATOM 742 C C . ALA A 1 94 ? -0.734 5.562 11.428 1.00 95.94 94 ALA A C 1
ATOM 744 O O . ALA A 1 94 ? -1.828 5.989 11.796 1.00 95.94 94 ALA A O 1
ATOM 745 N N . ASP A 1 95 ? -0.315 4.322 11.699 1.00 94.62 95 ASP A N 1
ATOM 746 C CA . ASP A 1 95 ? -1.093 3.311 12.429 1.00 94.62 95 ASP A CA 1
ATOM 747 C C . ASP A 1 95 ? -1.566 3.838 13.797 1.00 94.62 95 ASP A C 1
ATOM 749 O O . ASP A 1 95 ? -2.739 3.747 14.159 1.00 94.62 95 ASP A O 1
ATOM 753 N N . ARG A 1 96 ? -0.676 4.484 14.563 1.00 94.94 96 ARG A N 1
ATOM 754 C CA . ARG A 1 96 ? -1.024 5.039 15.884 1.00 94.94 96 ARG A CA 1
ATOM 755 C C . ARG A 1 96 ? -1.917 6.275 15.826 1.00 94.94 96 ARG A C 1
ATOM 757 O O . ARG A 1 96 ? -2.632 6.525 16.795 1.00 94.94 96 ARG A O 1
ATOM 764 N N . LEU A 1 97 ? -1.875 7.052 14.746 1.00 94.38 97 LEU A N 1
ATOM 765 C CA . LEU A 1 97 ? -2.623 8.306 14.624 1.00 94.38 97 LEU A CA 1
ATOM 766 C C . LEU A 1 97 ? -4.140 8.073 14.638 1.00 94.38 97 LEU A C 1
ATOM 768 O O . LEU A 1 97 ? -4.897 8.866 15.211 1.00 94.38 97 LEU A O 1
ATOM 772 N N . PHE A 1 98 ? -4.580 6.969 14.037 1.00 91.75 98 PHE A N 1
ATOM 773 C CA . PHE A 1 98 ? -5.997 6.663 13.876 1.00 91.75 98 PHE A CA 1
ATOM 774 C C . PHE A 1 98 ? -6.538 5.647 14.876 1.00 91.75 98 PHE A C 1
ATOM 776 O O . PHE A 1 98 ? -7.757 5.565 14.984 1.00 91.75 98 PHE A O 1
ATOM 783 N N . LYS A 1 99 ? -5.675 4.993 15.672 1.00 90.00 99 LYS A N 1
ATOM 784 C CA . LYS A 1 99 ? -6.077 4.028 16.707 1.00 90.00 99 LYS A CA 1
ATOM 785 C C . LYS A 1 99 ? -7.248 4.517 17.558 1.00 90.00 99 LYS A C 1
ATOM 787 O O . LYS A 1 99 ? -7.271 5.654 18.047 1.00 90.00 99 LYS A O 1
ATOM 792 N N . LEU A 1 100 ? -8.194 3.604 17.761 1.00 91.62 100 LEU A N 1
ATOM 793 C CA . LEU A 1 100 ? -9.324 3.791 18.661 1.00 91.62 100 LEU A CA 1
ATOM 794 C C . LEU A 1 100 ? -8.844 4.001 20.091 1.00 91.62 100 LEU A C 1
ATOM 796 O O . LEU A 1 100 ? -7.952 3.308 20.589 1.00 91.62 100 LEU A O 1
ATOM 800 N N . ARG A 1 101 ? -9.480 4.950 20.770 1.00 89.12 101 ARG A N 1
ATOM 801 C CA . ARG A 1 101 ? -9.313 5.140 22.209 1.00 89.12 101 ARG A CA 1
ATOM 802 C C . ARG A 1 101 ? -10.237 4.186 22.972 1.00 89.12 101 ARG A C 1
ATOM 804 O O . ARG A 1 101 ? -11.270 3.781 22.435 1.00 89.12 101 ARG A O 1
ATOM 811 N N . PRO A 1 102 ? -9.918 3.836 24.231 1.00 88.88 102 PRO A N 1
ATOM 812 C CA . PRO A 1 102 ? -10.823 3.046 25.061 1.00 88.88 102 PRO A CA 1
ATOM 813 C C . PRO A 1 102 ? -12.226 3.672 25.110 1.00 88.88 102 PRO A C 1
ATOM 815 O O . PRO A 1 102 ? -12.369 4.841 25.463 1.00 88.88 102 PRO A O 1
ATOM 818 N N . GLY A 1 103 ? -13.247 2.898 24.729 1.00 87.75 103 GLY A N 1
ATOM 819 C CA . GLY A 1 103 ? -14.645 3.345 24.670 1.00 87.75 103 GLY A CA 1
ATOM 820 C C . GLY A 1 103 ? -15.068 4.051 23.372 1.00 87.75 103 GLY A C 1
ATOM 821 O O . GLY A 1 103 ? -16.241 4.388 23.235 1.00 87.75 103 GLY A O 1
ATOM 822 N N . GLU A 1 104 ? -14.162 4.265 22.413 1.00 92.81 104 GLU A N 1
ATOM 823 C CA . GLU A 1 104 ? -14.494 4.824 21.096 1.00 92.81 104 GLU A CA 1
ATOM 824 C C . GLU A 1 104 ? -15.098 3.740 20.187 1.00 92.81 104 GLU A C 1
ATOM 826 O O . GLU A 1 104 ? -14.569 2.634 20.074 1.00 92.81 104 GLU A O 1
ATOM 831 N N . ALA A 1 105 ? -16.215 4.053 19.527 1.00 93.06 105 ALA A N 1
ATOM 832 C CA . ALA A 1 105 ? -16.830 3.154 18.556 1.00 93.06 105 ALA A CA 1
ATOM 833 C C . ALA A 1 105 ? -16.054 3.143 17.227 1.00 93.06 105 ALA A C 1
ATOM 835 O O . ALA A 1 105 ? -15.458 4.146 16.830 1.00 93.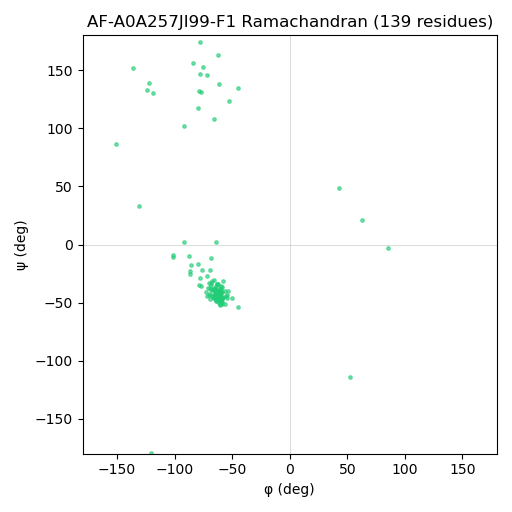06 105 ALA A O 1
ATOM 836 N N . ILE A 1 106 ? -16.125 2.027 16.494 1.00 95.19 106 ILE A N 1
ATOM 837 C CA . ILE A 1 106 ? -15.543 1.917 15.151 1.00 95.19 106 ILE A CA 1
ATOM 838 C C . ILE A 1 106 ? -16.283 2.865 14.197 1.00 95.19 106 ILE A C 1
ATOM 840 O O . ILE A 1 106 ? -17.432 2.636 13.807 1.00 95.19 106 ILE A O 1
ATOM 844 N N . GLY A 1 107 ? -15.603 3.941 13.811 1.00 95.31 107 GLY A N 1
ATOM 845 C CA . GLY A 1 107 ? -16.122 4.957 12.903 1.00 95.31 107 GLY A CA 1
ATOM 846 C C . GLY A 1 107 ? -15.284 5.120 11.640 1.00 95.31 107 GLY A C 1
ATOM 847 O O . GLY A 1 107 ? -14.246 4.489 11.454 1.00 95.31 107 GLY A O 1
ATOM 848 N N . TRP A 1 108 ? -15.712 6.052 10.793 1.00 96.19 108 TRP A N 1
ATOM 849 C CA . TRP A 1 108 ? -15.040 6.397 9.537 1.00 96.19 108 TRP A CA 1
ATOM 850 C C . TRP A 1 108 ? -13.590 6.852 9.725 1.00 96.19 108 TRP A C 1
ATOM 852 O O . TRP A 1 108 ? -12.753 6.585 8.872 1.00 96.19 108 TRP A O 1
ATOM 862 N N . ARG A 1 109 ? -13.268 7.489 10.860 1.00 94.62 109 ARG A N 1
ATOM 863 C CA . ARG A 1 109 ? -11.893 7.877 11.211 1.00 94.62 109 ARG A CA 1
ATOM 864 C C . ARG A 1 109 ? -10.963 6.662 11.311 1.00 94.62 109 ARG A C 1
ATOM 866 O O . ARG A 1 109 ? -9.855 6.715 10.794 1.00 94.62 109 ARG A O 1
ATOM 873 N N . GLN A 1 110 ? -11.427 5.577 11.933 1.00 94.25 110 GLN A N 1
ATOM 874 C CA . GLN A 1 110 ? -10.668 4.329 12.045 1.00 94.25 110 GLN A CA 1
ATOM 875 C C . GLN A 1 110 ? -10.552 3.639 10.684 1.00 94.25 110 GLN A C 1
ATOM 877 O O . GLN A 1 110 ? -9.468 3.210 10.310 1.00 94.25 110 GLN A O 1
ATOM 882 N N . GLY A 1 111 ? -11.648 3.598 9.919 1.00 95.06 111 GLY A N 1
ATOM 883 C CA . GLY A 1 111 ? -11.637 3.048 8.564 1.00 95.06 111 GLY A CA 1
ATOM 884 C C . GLY A 1 111 ? -10.667 3.764 7.626 1.00 95.06 111 GLY A C 1
ATOM 885 O O . GLY A 1 111 ? -10.021 3.117 6.816 1.00 95.06 111 GLY A O 1
ATOM 886 N N . PHE A 1 112 ? -10.524 5.086 7.757 1.00 96.75 112 PHE A N 1
ATOM 887 C CA . PHE A 1 112 ? -9.508 5.844 7.024 1.00 96.75 112 PHE A CA 1
ATOM 888 C C . PHE A 1 112 ? -8.096 5.458 7.475 1.00 96.75 112 PHE A C 1
ATOM 890 O O . PHE A 1 112 ? -7.203 5.346 6.645 1.00 96.75 112 PHE A O 1
ATOM 897 N N . GLY A 1 113 ? -7.915 5.225 8.778 1.00 95.38 113 GLY A N 1
ATOM 898 C CA . GLY A 1 113 ? -6.657 4.773 9.367 1.00 95.38 113 GLY A CA 1
ATOM 899 C C . GLY A 1 113 ? -6.106 3.497 8.741 1.00 95.38 113 GLY A C 1
ATOM 900 O O . GLY A 1 113 ? -4.922 3.486 8.436 1.00 95.38 113 GLY A O 1
ATOM 901 N N . ILE A 1 114 ? -6.976 2.506 8.494 1.00 94.50 114 ILE A N 1
ATOM 902 C CA . ILE A 1 114 ? -6.641 1.233 7.822 1.00 94.50 114 ILE A CA 1
ATOM 903 C C . ILE A 1 114 ? -6.092 1.468 6.404 1.00 94.50 114 ILE A C 1
ATOM 905 O O . ILE A 1 114 ? -5.189 0.792 5.951 1.00 94.50 114 ILE A O 1
ATOM 909 N N . LEU A 1 115 ? -6.637 2.433 5.657 1.00 96.88 115 LEU A N 1
ATOM 910 C CA . LEU A 1 115 ? -6.102 2.726 4.322 1.00 96.88 115 LEU A CA 1
ATOM 911 C C . LEU A 1 115 ? -4.823 3.562 4.401 1.00 96.88 115 LEU A C 1
ATOM 913 O O . LEU A 1 115 ? -3.957 3.485 3.531 1.00 96.88 115 LEU A O 1
ATOM 917 N N . PHE A 1 116 ? -4.754 4.455 5.384 1.00 97.00 116 PHE A N 1
ATOM 918 C CA . PHE A 1 116 ? -3.725 5.476 5.444 1.00 97.00 116 PHE A CA 1
ATOM 919 C C . PHE A 1 116 ? -2.354 4.910 5.808 1.00 97.00 116 PHE A C 1
ATOM 921 O O . PHE A 1 116 ? -1.362 5.341 5.220 1.00 97.00 116 PHE A O 1
ATOM 928 N N . ASP A 1 117 ? -2.264 3.974 6.751 1.00 95.88 117 ASP A N 1
ATOM 929 C CA . ASP A 1 117 ? -0.981 3.369 7.116 1.00 95.88 117 ASP A CA 1
ATOM 930 C C . ASP A 1 117 ? -0.372 2.554 5.964 1.00 95.88 117 ASP A C 1
ATOM 932 O O . ASP A 1 117 ? 0.823 2.701 5.697 1.00 95.88 117 ASP A O 1
ATOM 936 N N . ASP A 1 118 ? -1.191 1.839 5.197 1.00 97.44 118 ASP A N 1
ATOM 937 C CA . ASP A 1 118 ? -0.782 1.120 3.986 1.00 97.44 118 ASP A CA 1
ATOM 938 C C . ASP A 1 118 ? -0.351 2.044 2.843 1.00 97.44 118 ASP A C 1
ATOM 940 O O . ASP A 1 118 ? 0.661 1.809 2.171 1.00 97.44 118 ASP A O 1
ATOM 944 N N . VAL A 1 119 ? -1.046 3.169 2.654 1.00 98.00 119 VAL A N 1
ATOM 945 C CA . VAL A 1 119 ? -0.586 4.223 1.736 1.00 98.00 119 VAL A CA 1
ATOM 946 C C . VAL A 1 119 ? 0.758 4.792 2.200 1.00 98.00 119 VAL A C 1
ATOM 948 O O . VAL A 1 119 ? 1.649 5.014 1.379 1.00 98.00 119 VAL A O 1
ATOM 951 N N . VAL A 1 120 ? 0.963 4.990 3.504 1.00 98.25 120 VAL A N 1
ATOM 952 C CA . VAL A 1 120 ? 2.262 5.428 4.039 1.00 98.25 120 VAL A CA 1
ATOM 953 C C . VAL A 1 120 ? 3.338 4.356 3.821 1.00 98.25 120 VAL A C 1
ATOM 955 O O . VAL A 1 120 ? 4.458 4.705 3.442 1.00 98.25 120 VAL A O 1
ATOM 958 N N . ALA A 1 121 ? 3.018 3.066 3.955 1.00 98.44 121 ALA A N 1
ATOM 959 C CA . ALA A 1 121 ? 3.927 1.966 3.622 1.00 98.44 121 ALA A CA 1
ATOM 960 C C . ALA A 1 121 ? 4.308 1.953 2.129 1.00 98.44 121 ALA A C 1
ATOM 962 O O . ALA A 1 121 ? 5.488 1.785 1.786 1.00 98.44 121 ALA A O 1
ATOM 963 N N . ALA A 1 122 ? 3.353 2.220 1.234 1.00 98.50 122 ALA A N 1
ATOM 964 C CA . ALA A 1 122 ? 3.607 2.408 -0.194 1.00 98.50 122 ALA A CA 1
ATOM 965 C C . ALA A 1 122 ? 4.536 3.604 -0.464 1.00 98.50 122 ALA A C 1
ATOM 967 O O . ALA A 1 122 ? 5.503 3.479 -1.218 1.00 98.50 122 ALA A O 1
ATOM 968 N N . LEU A 1 123 ? 4.312 4.745 0.194 1.00 98.44 123 LEU A N 1
ATOM 969 C CA . LEU A 1 123 ? 5.173 5.925 0.060 1.00 98.44 123 LEU A CA 1
ATOM 970 C C . LEU A 1 123 ? 6.595 5.674 0.586 1.00 98.44 123 LEU A C 1
ATOM 972 O O . LEU A 1 123 ? 7.561 6.080 -0.059 1.00 98.44 123 LEU A O 1
ATOM 976 N N . CYS A 1 124 ? 6.752 4.969 1.710 1.00 98.56 124 CYS A N 1
ATOM 977 C CA . CYS A 1 124 ? 8.065 4.552 2.211 1.00 98.56 124 CYS A CA 1
ATOM 978 C C . CYS A 1 124 ? 8.784 3.630 1.217 1.00 98.56 124 CYS A C 1
ATOM 980 O O . CYS A 1 124 ? 9.970 3.823 0.943 1.00 98.56 124 CYS A O 1
ATOM 982 N N . THR A 1 125 ? 8.057 2.680 0.627 1.00 98.50 125 THR A N 1
ATOM 983 C CA . THR A 1 125 ? 8.574 1.778 -0.412 1.00 98.50 125 THR A CA 1
ATOM 984 C C . THR A 1 125 ? 9.086 2.555 -1.620 1.00 98.50 125 THR A C 1
ATOM 986 O O . THR A 1 125 ? 10.233 2.381 -2.036 1.00 98.50 125 THR A O 1
ATOM 989 N N . LEU A 1 126 ? 8.268 3.467 -2.146 1.00 98.38 126 LEU A N 1
ATOM 990 C CA . LEU A 1 126 ? 8.627 4.329 -3.271 1.00 98.38 126 LEU A CA 1
ATOM 991 C C . LEU A 1 126 ?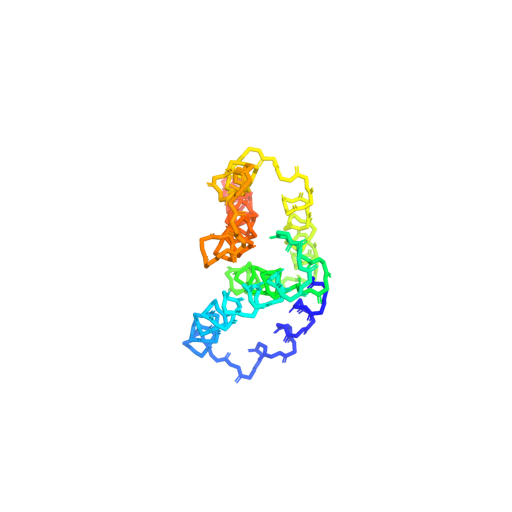 9.811 5.239 -2.937 1.00 98.38 126 LEU A C 1
ATOM 993 O O . LEU A 1 126 ? 10.695 5.411 -3.770 1.00 98.38 126 LEU A O 1
ATOM 997 N N . GLY A 1 127 ? 9.875 5.769 -1.714 1.00 97.94 127 GLY A N 1
ATOM 998 C CA . GLY A 1 127 ? 11.000 6.572 -1.239 1.00 97.94 127 GLY A CA 1
ATOM 999 C C . GLY A 1 127 ? 12.323 5.803 -1.241 1.00 97.94 127 GLY A C 1
ATOM 1000 O O . GLY A 1 127 ? 13.331 6.326 -1.717 1.00 97.94 127 GLY A O 1
ATOM 1001 N N . VAL A 1 128 ? 12.322 4.547 -0.778 1.00 97.56 128 VAL A N 1
ATOM 1002 C CA . VAL A 1 128 ? 13.508 3.670 -0.820 1.00 97.56 128 VAL A CA 1
ATOM 1003 C C . VAL A 1 128 ? 13.930 3.388 -2.261 1.00 97.56 128 VAL A C 1
ATOM 1005 O O . VAL A 1 128 ? 15.110 3.524 -2.588 1.00 97.56 128 VAL A O 1
ATOM 1008 N N . ILE A 1 129 ? 12.982 3.046 -3.137 1.00 96.50 129 ILE A N 1
ATOM 1009 C CA . ILE A 1 129 ? 13.259 2.770 -4.555 1.00 96.50 129 ILE A CA 1
ATOM 1010 C C . ILE A 1 129 ? 13.807 4.021 -5.257 1.00 96.50 129 ILE A C 1
ATOM 1012 O O . ILE A 1 129 ? 14.808 3.942 -5.970 1.00 96.50 129 ILE A O 1
ATOM 1016 N N . ALA A 1 130 ? 13.203 5.187 -5.022 1.00 95.50 130 ALA A N 1
ATOM 1017 C CA . ALA A 1 130 ? 13.639 6.454 -5.599 1.00 95.50 130 ALA A CA 1
ATOM 1018 C C . ALA A 1 130 ? 15.044 6.849 -5.120 1.00 95.50 130 ALA A C 1
ATOM 1020 O O . ALA A 1 130 ? 15.874 7.280 -5.924 1.00 95.50 130 ALA A O 1
ATOM 1021 N N . LEU A 1 131 ? 15.340 6.663 -3.828 1.00 95.75 131 LEU A N 1
ATOM 1022 C CA . LEU A 1 131 ? 16.672 6.906 -3.278 1.00 95.75 131 LEU A CA 1
ATOM 1023 C C . LEU A 1 131 ? 1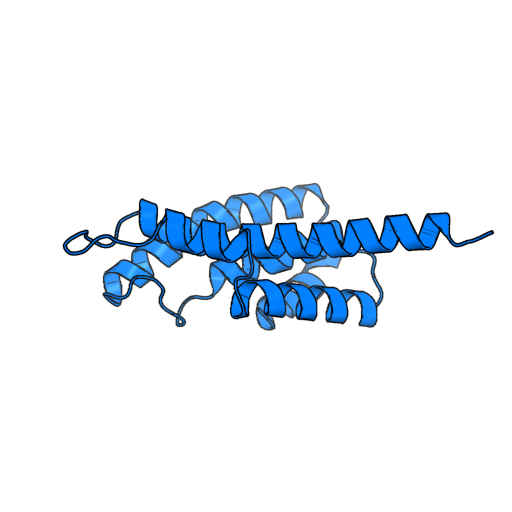7.707 5.957 -3.892 1.00 95.75 131 LEU A C 1
ATOM 1025 O O . LEU A 1 131 ? 18.768 6.411 -4.314 1.00 95.75 131 LEU A O 1
ATOM 1029 N N . TRP A 1 132 ? 17.390 4.666 -4.002 1.00 93.25 132 TRP A N 1
ATOM 1030 C CA . TRP A 1 132 ? 18.257 3.680 -4.649 1.00 93.25 132 TRP A CA 1
ATOM 1031 C C . TRP A 1 132 ? 18.551 4.036 -6.111 1.00 93.25 132 TRP A C 1
ATOM 1033 O O . TRP A 1 132 ? 19.709 4.031 -6.538 1.00 93.25 132 TRP A O 1
ATOM 1043 N N . HIS A 1 133 ? 17.522 4.397 -6.881 1.00 89.94 133 HIS A N 1
ATOM 1044 C CA . HIS A 1 133 ? 17.680 4.806 -8.277 1.00 89.94 133 HIS A CA 1
ATOM 1045 C C . H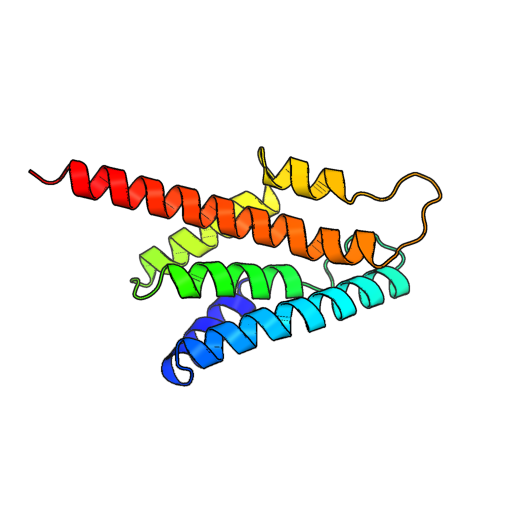IS A 1 133 ? 18.544 6.071 -8.398 1.00 89.94 133 HIS A C 1
ATOM 1047 O O . HIS A 1 133 ? 19.418 6.173 -9.262 1.00 89.94 133 HIS A O 1
ATOM 1053 N N . ARG A 1 134 ? 18.358 7.035 -7.490 1.00 90.50 134 ARG A N 1
ATOM 1054 C CA . ARG A 1 134 ? 19.203 8.230 -7.441 1.00 90.50 134 ARG A CA 1
ATOM 1055 C C . ARG A 1 134 ? 20.652 7.888 -7.093 1.00 90.50 134 ARG A C 1
ATOM 1057 O O . ARG A 1 134 ? 21.547 8.381 -7.751 1.00 90.50 134 ARG A O 1
ATOM 1064 N N . LEU A 1 135 ? 20.921 7.027 -6.121 1.00 91.31 135 LEU A N 1
ATOM 1065 C CA . LEU A 1 135 ? 22.304 6.684 -5.761 1.00 91.31 135 LEU A CA 1
ATOM 1066 C C . LEU A 1 135 ? 23.020 5.866 -6.850 1.00 91.31 135 LEU A C 1
ATOM 1068 O O . LEU A 1 135 ? 24.197 6.092 -7.112 1.00 91.31 135 LEU A O 1
ATOM 1072 N N . SER A 1 136 ? 22.311 4.958 -7.521 1.00 86.25 136 SER A N 1
ATOM 1073 C CA . SER A 1 136 ? 22.875 4.126 -8.597 1.00 86.25 136 SER A CA 1
ATOM 1074 C C . SER A 1 136 ? 23.175 4.907 -9.881 1.00 86.25 136 SER A C 1
ATOM 1076 O O . SER A 1 136 ? 24.211 4.682 -10.506 1.00 86.25 136 SER A O 1
ATOM 1078 N N . THR A 1 137 ? 22.327 5.872 -10.247 1.00 77.94 137 THR A N 1
ATOM 1079 C CA . THR A 1 137 ? 22.591 6.764 -11.394 1.00 77.94 137 THR A CA 1
ATOM 1080 C C . THR A 1 137 ? 23.775 7.700 -11.156 1.00 77.94 137 THR A C 1
ATOM 1082 O O . THR A 1 137 ? 24.495 8.009 -12.097 1.00 77.94 137 THR A O 1
ATOM 1085 N N . TRP A 1 138 ? 24.029 8.105 -9.909 1.00 61.34 138 TRP A N 1
ATOM 1086 C CA . TRP A 1 138 ? 25.207 8.903 -9.552 1.00 61.34 138 TRP A CA 1
ATOM 1087 C C . TRP A 1 138 ? 26.508 8.087 -9.489 1.00 61.34 138 TRP A C 1
ATOM 1089 O O . TRP A 1 138 ? 27.586 8.659 -9.605 1.00 61.34 138 TRP A O 1
ATOM 1099 N N . TRP A 1 139 ? 26.419 6.767 -9.301 1.00 53.00 139 TRP A N 1
ATOM 1100 C CA . TRP A 1 139 ? 27.571 5.860 -9.208 1.00 53.00 139 TRP A CA 1
ATOM 1101 C C . TRP A 1 139 ? 27.983 5.248 -10.560 1.00 53.00 139 TRP A C 1
ATOM 1103 O O . TRP A 1 139 ? 28.903 4.438 -10.619 1.00 53.00 139 TRP A O 1
ATOM 1113 N N . SER A 1 140 ? 27.321 5.608 -11.658 1.00 45.94 140 SER A N 1
ATOM 1114 C CA . SER A 1 140 ? 27.715 5.166 -13.000 1.00 45.94 140 SER A CA 1
ATOM 1115 C C . SER A 1 140 ? 28.671 6.212 -13.603 1.00 45.94 140 SER A C 1
ATOM 1117 O O . SER A 1 140 ? 28.177 7.277 -13.977 1.00 45.94 140 SER A O 1
ATOM 1119 N N . PRO A 1 141 ? 30.005 5.984 -13.617 1.00 49.34 141 PRO A N 1
ATOM 1120 C CA . PRO A 1 141 ? 30.973 6.905 -14.222 1.00 49.34 141 PRO A CA 1
ATOM 1121 C C . PRO A 1 141 ? 30.813 7.028 -15.741 1.00 49.34 141 PRO A C 1
ATOM 1123 O O . PRO A 1 141 ? 30.328 6.060 -16.373 1.00 49.34 141 PRO A O 1
#